Protein AF-A0A927Z6C4-F1 (afdb_mon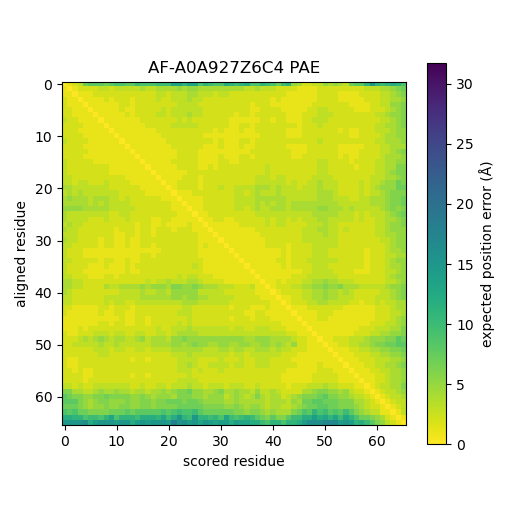omer)

Solvent-accessible surface area (backbone atoms only — not comparable to full-atom values): 3993 Å² total; per-residue (Å²): 104,47,79,45,69,52,52,84,88,40,44,66,61,52,35,55,48,35,56,74,75,32,59,79,92,72,30,70,50,58,71,58,50,50,51,45,46,73,74,38,17,92,49,20,39,33,33,23,44,84,84,68,48,80,76,48,73,52,71,53,85,87,70,96,72,133

Mean predicted aligned error: 2.82 Å

Foldseek 3Di:
DDKDFDAPVCLVVVQVVQVVVDPPVPRDHSVRSNCQCVPPSVQKMFDADPVRRTDDIDGDDDDPPD

Nearest PDB structures (foldseek):
  6mfd-assembly2_A  TM=9.677E-01  e=1.468E-03  Archangium violaceum
  2ree-assembly2_B  TM=9.582E-01  e=2.909E-03  Moorena producens 19L
  3d3s-assembly2_D  TM=8.746E-01  e=1.310E-02  Bordetella parapertussis 12822
  3d3s-assembly1_A  TM=8.375E-01  e=2.115E-02  Bordetella parapertussis 12822
  3d3s-assembly2_C  TM=8.171E-01  e=2.115E-02  Bordetella parapertussis 12822

Structure (mmCIF, N/CA/C/O backbone):
data_AF-A0A927Z6C4-F1
#
_entry.id   AF-A0A927Z6C4-F1
#
loop_
_atom_site.group_PDB
_atom_site.id
_atom_site.type_symbol
_atom_site.label_atom_id
_atom_site.label_alt_id
_atom_site.label_comp_id
_atom_site.label_asym_id
_atom_site.label_entity_id
_atom_site.label_seq_id
_atom_site.pdbx_PDB_ins_code
_atom_site.Cartn_x
_atom_site.Cartn_y
_atom_site.Cartn_z
_atom_site.occupancy
_atom_site.B_iso_or_equiv
_atom_site.auth_seq_id
_atom_site.auth_comp_id
_atom_site.auth_asym_id
_atom_site.auth_atom_id
_atom_site.pdbx_PDB_model_num
ATOM 1 N N . MET A 1 1 ? -7.255 -1.759 16.459 1.00 94.69 1 MET A N 1
ATOM 2 C CA . MET A 1 1 ? -6.595 -2.142 15.188 1.00 94.69 1 MET A CA 1
ATOM 3 C C . MET A 1 1 ? -7.660 -2.501 14.167 1.00 94.69 1 MET A C 1
ATOM 5 O O . MET A 1 1 ? -8.579 -3.231 14.522 1.00 94.69 1 MET A O 1
ATOM 9 N N . ASN A 1 2 ? -7.548 -1.987 12.944 1.00 97.19 2 ASN A N 1
ATOM 10 C CA . ASN A 1 2 ? -8.491 -2.218 11.848 1.00 97.19 2 ASN A CA 1
ATOM 11 C C . ASN A 1 2 ? -7.735 -2.638 10.580 1.00 97.19 2 ASN A C 1
ATOM 13 O O . ASN A 1 2 ? -6.704 -2.050 10.266 1.00 97.19 2 ASN A O 1
ATOM 17 N N . ILE A 1 3 ? -8.243 -3.641 9.862 1.00 97.81 3 ILE A N 1
ATOM 18 C CA . ILE A 1 3 ? -7.692 -4.070 8.573 1.00 97.81 3 ILE A CA 1
ATOM 19 C C . ILE A 1 3 ? -8.724 -3.760 7.497 1.00 97.81 3 ILE A C 1
ATOM 21 O O . ILE A 1 3 ? -9.866 -4.212 7.580 1.00 97.81 3 ILE A O 1
ATOM 25 N N . ARG A 1 4 ? -8.317 -3.014 6.472 1.00 97.31 4 ARG A N 1
ATOM 26 C CA . ARG A 1 4 ? -9.184 -2.658 5.344 1.00 97.31 4 ARG A CA 1
ATOM 27 C C . ARG A 1 4 ? -8.421 -2.669 4.030 1.00 97.31 4 ARG A C 1
ATOM 29 O O . ARG A 1 4 ? -7.193 -2.644 4.014 1.00 97.31 4 ARG A O 1
ATOM 36 N N . LYS A 1 5 ? -9.161 -2.680 2.925 1.00 97.50 5 LYS A N 1
ATOM 37 C CA . LYS A 1 5 ? -8.579 -2.487 1.598 1.00 97.50 5 LYS A CA 1
ATOM 38 C C . LYS A 1 5 ? -8.113 -1.043 1.420 1.00 97.50 5 LYS A C 1
ATOM 40 O O . LYS A 1 5 ? -8.723 -0.116 1.969 1.00 97.50 5 LYS A O 1
ATOM 45 N N . ALA A 1 6 ? -7.040 -0.872 0.658 1.00 97.00 6 ALA A N 1
ATOM 46 C CA . ALA A 1 6 ? -6.602 0.442 0.219 1.00 97.00 6 ALA A CA 1
ATOM 47 C C . ALA A 1 6 ? -7.575 1.017 -0.817 1.00 97.00 6 ALA A C 1
ATOM 49 O O . ALA A 1 6 ? -8.221 0.299 -1.578 1.00 97.00 6 ALA A O 1
ATOM 50 N N . SER A 1 7 ? -7.644 2.337 -0.853 1.00 96.50 7 SER A N 1
ATOM 51 C CA . SER A 1 7 ? -8.357 3.117 -1.853 1.00 96.50 7 SER A CA 1
ATOM 52 C C . SER A 1 7 ? -7.427 4.188 -2.411 1.00 96.50 7 SER A C 1
ATOM 54 O O . SER A 1 7 ? -6.360 4.450 -1.857 1.00 96.50 7 SER A O 1
ATOM 56 N N . MET A 1 8 ? -7.837 4.865 -3.483 1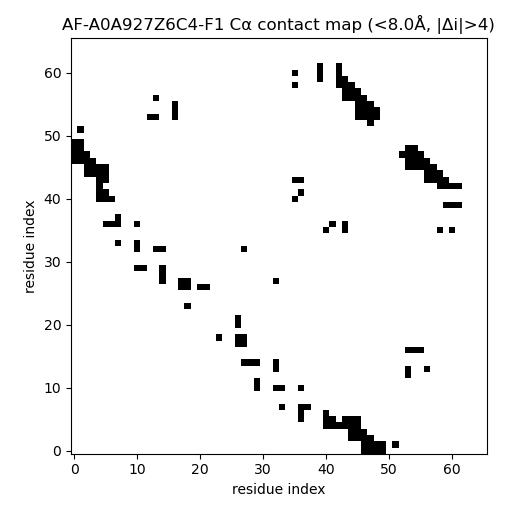.00 97.62 8 MET A N 1
ATOM 57 C CA . MET A 1 8 ? -7.014 5.939 -4.049 1.00 97.62 8 MET A CA 1
ATOM 58 C C . MET A 1 8 ? -6.814 7.119 -3.078 1.00 97.62 8 MET A C 1
ATOM 60 O O . MET A 1 8 ? -5.844 7.858 -3.202 1.00 97.62 8 MET A O 1
ATOM 64 N N . ALA A 1 9 ? -7.680 7.261 -2.067 1.00 97.19 9 ALA A N 1
ATOM 65 C CA . ALA A 1 9 ? -7.508 8.251 -1.005 1.00 97.19 9 ALA A CA 1
ATOM 66 C C . ALA A 1 9 ? -6.295 7.963 -0.096 1.00 97.19 9 ALA A C 1
ATOM 68 O O . ALA A 1 9 ? -5.836 8.857 0.607 1.00 97.19 9 ALA A O 1
ATOM 69 N N . ASP A 1 10 ? -5.764 6.738 -0.118 1.00 97.06 10 ASP A N 1
ATOM 70 C CA . ASP A 1 10 ? -4.647 6.309 0.728 1.00 97.06 10 ASP A CA 1
ATOM 71 C C . ASP A 1 10 ? -3.275 6.493 0.061 1.00 97.06 10 ASP A C 1
ATOM 73 O O . ASP A 1 10 ? -2.252 6.243 0.698 1.00 97.06 10 ASP A O 1
ATOM 77 N N . LEU A 1 11 ? -3.231 6.919 -1.208 1.00 97.75 11 LEU A N 1
ATOM 78 C CA . LEU A 1 11 ? -2.022 6.937 -2.038 1.00 97.75 11 LEU A CA 1
ATOM 79 C C . LEU A 1 11 ? -0.849 7.673 -1.374 1.00 97.75 11 LEU A C 1
ATOM 81 O O . LEU A 1 11 ? 0.252 7.130 -1.259 1.00 97.75 11 LEU A O 1
ATOM 85 N N . GLU A 1 12 ? -1.090 8.892 -0.895 1.00 97.62 12 GLU A N 1
ATOM 86 C CA . GLU A 1 12 ? -0.055 9.697 -0.242 1.00 97.62 12 GLU A CA 1
ATOM 87 C C . GLU A 1 12 ? 0.397 9.080 1.087 1.00 97.62 12 GLU A C 1
ATOM 89 O O . GLU A 1 12 ? 1.592 9.068 1.394 1.00 97.62 12 GLU A O 1
ATOM 94 N N . ALA A 1 13 ? -0.539 8.532 1.868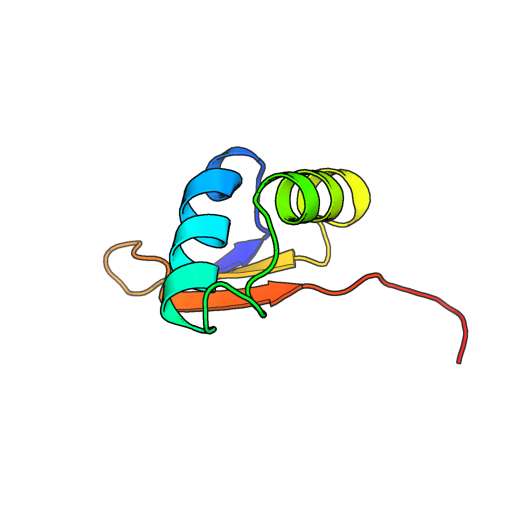 1.00 97.06 13 ALA A N 1
ATOM 95 C CA . ALA A 1 13 ? -0.241 7.914 3.158 1.00 97.06 13 ALA A CA 1
ATOM 96 C C . ALA A 1 13 ? 0.616 6.649 2.993 1.00 97.06 13 ALA A C 1
ATOM 98 O O . ALA A 1 13 ? 1.592 6.459 3.720 1.00 97.06 13 ALA A O 1
ATOM 99 N N . VAL A 1 14 ? 0.290 5.822 2.000 1.00 97.25 14 VAL A N 1
ATOM 100 C CA . VAL A 1 14 ? 1.030 4.613 1.625 1.00 97.25 14 VAL A CA 1
ATOM 101 C C . VAL A 1 14 ? 2.448 4.950 1.155 1.00 97.25 14 VAL A C 1
ATOM 103 O O . VAL A 1 14 ? 3.409 4.391 1.682 1.00 97.25 14 VAL A O 1
ATOM 106 N N . ALA A 1 15 ? 2.600 5.905 0.232 1.00 96.81 15 ALA A N 1
ATOM 107 C CA . ALA A 1 15 ? 3.915 6.318 -0.264 1.00 96.81 15 ALA A CA 1
ATOM 108 C C . ALA A 1 15 ? 4.783 6.943 0.845 1.00 96.81 15 ALA A C 1
ATOM 110 O O . ALA A 1 15 ? 5.991 6.713 0.914 1.00 96.81 15 ALA A O 1
ATOM 111 N N . SER A 1 16 ? 4.163 7.699 1.753 1.00 96.25 16 SER A N 1
ATOM 112 C CA . SER A 1 16 ? 4.855 8.285 2.905 1.00 96.25 16 SER A CA 1
ATOM 113 C C . SER A 1 16 ? 5.322 7.214 3.889 1.00 96.25 16 SER A C 1
ATOM 115 O O . SER A 1 16 ? 6.433 7.299 4.407 1.00 96.25 16 SER A O 1
ATOM 117 N N . MET A 1 17 ? 4.497 6.192 4.138 1.00 95.69 17 MET A N 1
ATOM 118 C CA . MET A 1 17 ? 4.871 5.063 4.986 1.00 95.69 17 MET A CA 1
ATOM 119 C C . MET A 1 17 ? 6.023 4.254 4.379 1.00 95.69 17 MET A C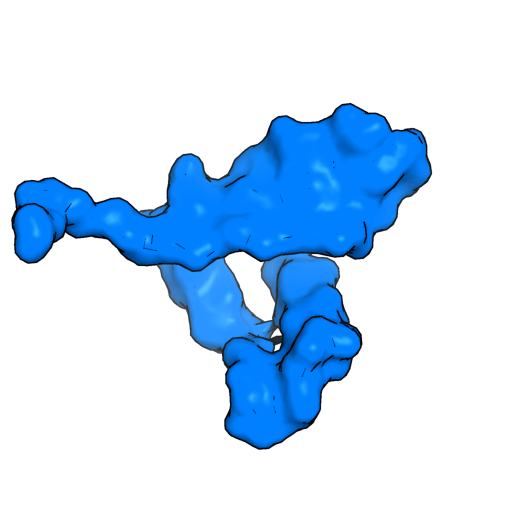 1
ATOM 121 O O . MET A 1 17 ? 6.939 3.883 5.105 1.00 95.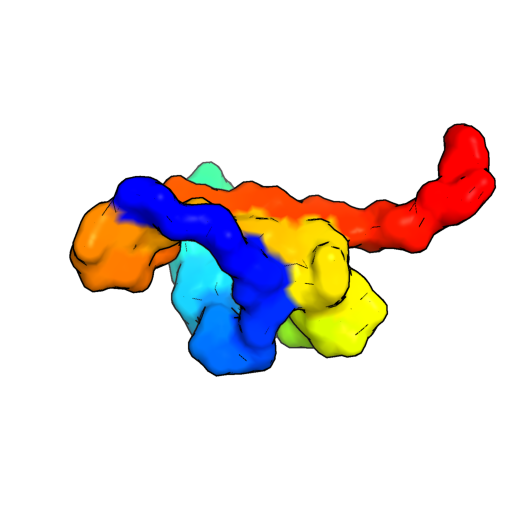69 17 MET A O 1
ATOM 125 N N . GLU A 1 18 ? 6.032 4.041 3.062 1.00 97.00 18 GLU A N 1
ATOM 126 C CA . GLU A 1 18 ? 7.123 3.337 2.373 1.00 97.00 18 GLU A CA 1
ATOM 127 C C . GLU A 1 18 ? 8.486 4.005 2.619 1.00 97.00 18 GLU A C 1
ATOM 129 O O . GLU A 1 18 ? 9.464 3.333 2.941 1.00 97.00 18 GLU A O 1
ATOM 134 N N . LEU A 1 19 ? 8.541 5.340 2.557 1.00 95.56 19 LEU A N 1
ATOM 135 C CA . LEU A 1 19 ? 9.757 6.117 2.832 1.00 95.56 19 LEU A CA 1
ATOM 136 C C . LEU A 1 19 ? 10.218 6.051 4.296 1.00 95.56 19 LEU A C 1
ATOM 138 O O . LEU A 1 19 ? 11.370 6.374 4.588 1.00 95.56 19 LEU A O 1
ATOM 142 N N . LEU A 1 20 ? 9.334 5.666 5.222 1.00 95.31 20 LEU A N 1
ATOM 143 C CA . LEU A 1 20 ? 9.695 5.395 6.616 1.00 95.31 20 LEU A CA 1
ATOM 144 C C . LEU A 1 20 ? 10.226 3.968 6.799 1.00 95.31 20 LEU A C 1
ATOM 146 O O . LEU A 1 20 ? 11.006 3.725 7.719 1.00 95.31 20 LEU A O 1
ATOM 150 N N . CYS A 1 21 ? 9.792 3.032 5.953 1.00 95.25 21 CYS A N 1
ATOM 151 C CA . CYS A 1 21 ? 10.151 1.619 6.034 1.00 95.25 21 CYS A CA 1
ATOM 152 C C . CYS A 1 21 ? 11.443 1.281 5.281 1.00 95.25 21 CYS A C 1
ATOM 154 O O . CYS A 1 21 ? 12.178 0.396 5.719 1.00 95.25 21 CYS A O 1
ATOM 156 N N . PHE A 1 22 ? 11.734 1.982 4.183 1.00 95.38 22 PHE A N 1
ATOM 157 C CA . PHE A 1 22 ? 12.859 1.684 3.300 1.0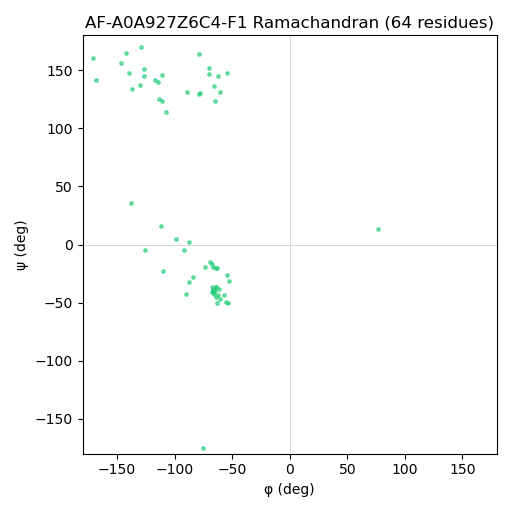0 95.38 22 PHE A CA 1
ATOM 158 C C . PHE A 1 22 ? 13.759 2.903 3.067 1.00 95.38 22 PHE A C 1
ATOM 160 O O . PHE A 1 22 ? 13.288 4.045 3.061 1.00 95.38 22 PHE A O 1
ATOM 167 N N . PRO A 1 23 ? 15.064 2.696 2.806 1.00 96.50 23 PRO A N 1
ATOM 168 C CA . PRO A 1 23 ? 15.917 3.744 2.262 1.00 96.50 23 PRO A CA 1
ATOM 169 C C . PRO A 1 23 ? 15.320 4.324 0.974 1.00 96.50 23 PRO A C 1
ATOM 171 O O . PRO A 1 23 ? 14.749 3.599 0.165 1.00 96.50 23 PRO A O 1
ATOM 174 N N . LYS A 1 24 ? 15.532 5.620 0.711 1.00 93.50 24 LYS A N 1
ATOM 175 C CA . LYS A 1 24 ? 14.987 6.300 -0.483 1.00 93.50 24 LYS A CA 1
ATOM 176 C C . LYS A 1 24 ? 15.317 5.597 -1.811 1.00 93.50 24 LYS A C 1
ATOM 178 O O . LYS A 1 24 ? 14.549 5.708 -2.756 1.00 93.50 24 LYS A O 1
ATOM 183 N N . ALA A 1 25 ? 16.466 4.925 -1.895 1.00 95.88 25 ALA A N 1
ATOM 184 C CA . ALA A 1 25 ? 16.880 4.195 -3.093 1.00 95.88 25 ALA A CA 1
ATOM 185 C C . ALA A 1 25 ? 16.101 2.882 -3.322 1.00 95.88 25 ALA A C 1
ATOM 187 O O . ALA A 1 25 ? 16.101 2.378 -4.440 1.00 95.88 25 ALA A O 1
ATOM 188 N N . GLU A 1 26 ? 15.465 2.339 -2.283 1.00 95.50 26 GLU A N 1
ATOM 189 C CA . GLU A 1 26 ? 14.727 1.067 -2.300 1.00 95.50 26 GLU A CA 1
ATOM 190 C C . GLU A 1 26 ? 13.210 1.267 -2.181 1.00 95.50 26 GLU A C 1
ATOM 192 O O . GLU A 1 26 ? 12.444 0.408 -2.609 1.00 95.50 26 GLU A O 1
ATOM 197 N N . ALA A 1 27 ? 12.775 2.400 -1.623 1.00 96.56 27 ALA A N 1
ATOM 198 C CA . ALA A 1 27 ? 11.368 2.741 -1.472 1.00 96.56 27 ALA A CA 1
ATOM 199 C C . ALA A 1 27 ? 10.659 2.826 -2.832 1.00 96.56 27 ALA A C 1
ATOM 201 O O . ALA A 1 27 ? 11.115 3.515 -3.752 1.00 96.56 27 ALA A O 1
ATOM 202 N N . ALA A 1 28 ? 9.505 2.167 -2.943 1.00 96.62 28 ALA A N 1
ATOM 203 C CA . ALA A 1 28 ? 8.650 2.307 -4.112 1.00 96.62 28 ALA A CA 1
ATOM 204 C C . ALA A 1 28 ? 8.152 3.757 -4.281 1.00 96.62 28 ALA A C 1
ATOM 206 O O . ALA A 1 28 ? 7.889 4.472 -3.312 1.00 96.62 28 ALA A O 1
ATOM 207 N N . THR A 1 29 ? 8.007 4.195 -5.535 1.00 96.56 29 THR A N 1
ATOM 208 C CA . THR A 1 29 ? 7.542 5.553 -5.848 1.00 96.56 29 THR A CA 1
ATOM 209 C C . THR A 1 29 ? 6.027 5.687 -5.703 1.00 96.56 29 THR A C 1
ATOM 211 O O . THR A 1 29 ? 5.290 4.695 -5.693 1.00 96.56 29 THR A O 1
ATOM 214 N N . ILE A 1 30 ? 5.543 6.930 -5.637 1.00 97.50 30 ILE A N 1
ATOM 215 C CA . ILE A 1 30 ? 4.105 7.212 -5.583 1.00 97.50 30 ILE A CA 1
ATOM 216 C C . ILE A 1 30 ? 3.384 6.712 -6.842 1.00 97.50 30 ILE A C 1
ATOM 218 O O . ILE A 1 30 ? 2.323 6.111 -6.729 1.00 97.50 30 ILE A O 1
ATOM 222 N N . GLU A 1 31 ? 3.996 6.841 -8.022 1.00 97.81 31 GLU A N 1
ATOM 223 C CA . GLU A 1 31 ? 3.435 6.354 -9.289 1.00 97.81 31 GLU A CA 1
ATOM 224 C C . GLU A 1 31 ? 3.309 4.825 -9.291 1.00 97.81 31 GLU A C 1
ATOM 226 O O . GLU A 1 31 ? 2.330 4.272 -9.792 1.00 97.81 31 GLU A O 1
ATOM 231 N N . SER A 1 32 ? 4.273 4.122 -8.681 1.00 96.44 32 SER A N 1
ATOM 232 C CA . SER A 1 32 ? 4.163 2.676 -8.476 1.00 96.44 32 SER A CA 1
ATOM 233 C C . SER A 1 32 ? 2.939 2.353 -7.616 1.00 96.44 32 SER A C 1
ATOM 235 O O . SER A 1 32 ? 2.163 1.476 -7.978 1.00 96.44 32 SER A O 1
ATOM 237 N N . PHE A 1 33 ? 2.720 3.047 -6.497 1.00 97.31 33 PHE A N 1
ATOM 238 C CA . PHE A 1 33 ? 1.553 2.781 -5.649 1.00 97.31 33 PHE A CA 1
ATOM 239 C C . PHE A 1 33 ? 0.221 3.146 -6.303 1.00 97.31 33 PHE A C 1
ATOM 241 O O . PHE A 1 33 ? 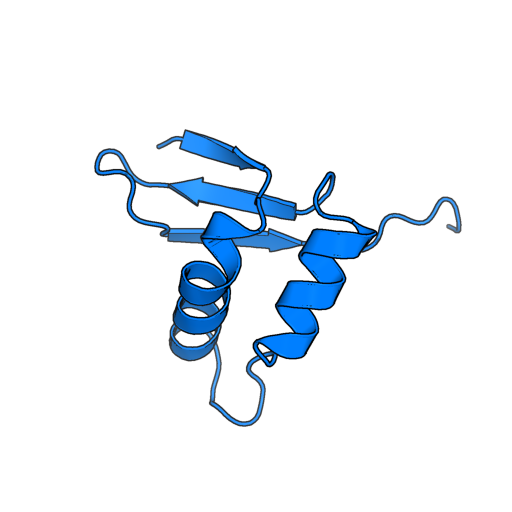-0.739 2.393 -6.143 1.00 97.31 33 PHE A O 1
ATOM 248 N N . GLU A 1 34 ? 0.170 4.223 -7.085 1.00 97.88 34 GLU A N 1
ATOM 249 C CA . GLU A 1 34 ? -1.007 4.591 -7.876 1.00 97.88 34 GLU A CA 1
ATOM 250 C C . GLU A 1 34 ? -1.420 3.433 -8.794 1.00 97.88 34 GLU A C 1
ATOM 252 O O . GLU A 1 34 ? -2.570 2.990 -8.764 1.00 97.88 34 GLU A O 1
ATOM 257 N N . GLN A 1 35 ? -0.461 2.864 -9.533 1.00 96.69 35 GLN A N 1
ATOM 258 C CA . GLN A 1 35 ? -0.707 1.714 -10.405 1.00 96.69 35 GLN A CA 1
ATOM 259 C C . GLN A 1 35 ? -1.166 0.478 -9.625 1.00 96.69 35 GLN A C 1
ATOM 261 O O . GLN A 1 35 ? -2.106 -0.196 -10.041 1.00 96.69 35 GLN A O 1
ATOM 266 N N . ARG A 1 36 ? -0.541 0.175 -8.482 1.00 96.31 36 ARG A N 1
ATOM 267 C CA . ARG A 1 36 ? -0.912 -0.995 -7.668 1.00 96.31 36 ARG A CA 1
ATOM 268 C C . ARG A 1 36 ? -2.334 -0.887 -7.123 1.00 96.31 36 ARG A C 1
ATOM 270 O O . ARG A 1 36 ? -3.092 -1.848 -7.216 1.00 96.31 36 ARG A O 1
ATOM 277 N N . ILE A 1 37 ? -2.710 0.281 -6.599 1.00 96.69 37 ILE A N 1
ATOM 278 C CA . ILE A 1 37 ? -4.063 0.531 -6.082 1.00 96.69 37 ILE A CA 1
ATOM 279 C C . ILE A 1 37 ? -5.084 0.500 -7.227 1.00 96.69 37 ILE A C 1
ATOM 281 O O . ILE A 1 37 ? -6.151 -0.090 -7.071 1.00 96.69 37 ILE A O 1
ATOM 285 N N . ALA A 1 38 ? -4.756 1.079 -8.387 1.00 95.88 38 ALA A N 1
ATOM 286 C CA . ALA A 1 38 ? -5.645 1.097 -9.547 1.00 95.88 38 ALA A CA 1
ATOM 287 C C . ALA A 1 38 ? -5.880 -0.295 -10.159 1.00 95.88 38 ALA A C 1
ATOM 289 O O . ALA A 1 38 ? -6.995 -0.593 -10.579 1.00 95.88 38 ALA A O 1
ATOM 290 N N . VAL A 1 39 ? -4.843 -1.136 -10.233 1.00 93.75 39 VAL A N 1
ATOM 291 C CA . VAL A 1 39 ? -4.906 -2.433 -10.930 1.00 93.75 39 VAL A CA 1
ATOM 292 C C . VAL A 1 39 ? -5.348 -3.564 -10.005 1.00 93.75 39 VAL A C 1
ATOM 294 O O . VAL A 1 39 ? -6.151 -4.399 -10.408 1.00 93.75 39 VAL A O 1
ATOM 297 N N . PHE A 1 40 ? -4.833 -3.613 -8.775 1.00 92.12 40 PHE A N 1
ATOM 298 C CA . PHE A 1 40 ? -5.085 -4.714 -7.841 1.00 92.12 40 PHE A CA 1
ATOM 299 C C . PHE A 1 40 ? -5.353 -4.229 -6.410 1.00 92.12 40 PHE A C 1
ATOM 301 O O . PHE A 1 40 ? -5.006 -4.900 -5.439 1.00 92.12 40 PHE A O 1
ATOM 308 N N . GLY A 1 41 ? -6.031 -3.085 -6.258 1.00 92.88 41 GLY A N 1
ATOM 309 C CA . GLY A 1 41 ? -6.435 -2.547 -4.952 1.00 92.88 41 GLY A CA 1
ATOM 310 C C . GLY A 1 41 ? -7.247 -3.526 -4.094 1.00 92.88 41 GLY A C 1
ATOM 311 O O . GLY A 1 41 ? -7.167 -3.491 -2.868 1.00 92.88 41 GLY A O 1
ATOM 312 N N . ASP A 1 42 ? -7.947 -4.479 -4.718 1.00 93.06 42 ASP A N 1
ATOM 313 C CA . ASP A 1 42 ? -8.647 -5.561 -4.018 1.00 93.06 42 ASP A CA 1
ATOM 314 C C . ASP A 1 42 ? -7.730 -6.521 -3.244 1.00 93.06 42 ASP A C 1
ATOM 316 O O . ASP A 1 42 ? -8.185 -7.186 -2.309 1.00 93.06 42 ASP A O 1
ATOM 320 N N . SER A 1 43 ? -6.448 -6.557 -3.599 1.00 95.19 43 SER A N 1
ATOM 321 C CA . SER A 1 43 ? -5.390 -7.348 -2.961 1.00 95.19 43 SER A CA 1
ATOM 322 C C . SER A 1 43 ? -4.375 -6.463 -2.231 1.00 95.19 43 SER A C 1
ATOM 324 O O . SER A 1 43 ? -3.285 -6.914 -1.875 1.00 95.19 43 SER A O 1
ATOM 326 N N . PHE A 1 44 ? -4.741 -5.204 -1.986 1.00 97.19 44 PHE A N 1
ATOM 327 C CA . PHE A 1 44 ? -3.965 -4.238 -1.224 1.00 97.19 44 PHE A CA 1
ATOM 328 C C . PHE A 1 44 ? -4.636 -4.007 0.131 1.00 97.19 44 PHE A C 1
ATOM 330 O O . PHE A 1 44 ? -5.727 -3.445 0.214 1.00 97.19 44 PHE A O 1
ATOM 337 N N . TRP A 1 45 ? -3.964 -4.407 1.206 1.00 97.81 45 TRP A N 1
ATOM 338 C CA . TRP A 1 45 ? -4.473 -4.323 2.570 1.00 97.81 45 TRP A CA 1
ATOM 339 C C . TRP A 1 45 ? -3.663 -3.348 3.414 1.00 97.81 45 TRP A C 1
ATOM 341 O O . TRP A 1 45 ? -2.434 -3.316 3.350 1.00 97.81 45 TRP A O 1
ATOM 351 N N . LEU A 1 46 ? -4.375 -2.585 4.234 1.00 98.00 46 LEU A N 1
ATOM 352 C CA . LEU A 1 46 ? -3.849 -1.603 5.170 1.00 98.00 46 LEU A CA 1
ATOM 353 C C . LEU A 1 46 ? -4.201 -2.022 6.597 1.00 98.00 46 LEU A C 1
ATOM 355 O O . LEU A 1 46 ? -5.304 -2.512 6.846 1.00 98.00 46 LEU A O 1
ATOM 359 N N . LEU A 1 47 ? -3.271 -1.803 7.524 1.00 98.25 47 LEU A N 1
ATOM 360 C CA . LEU A 1 47 ? -3.476 -1.948 8.960 1.00 98.25 47 LEU A CA 1
ATOM 361 C C . LEU A 1 47 ? -3.443 -0.567 9.614 1.00 98.25 47 LEU A C 1
ATOM 363 O O . LEU A 1 47 ? -2.448 0.152 9.519 1.00 98.25 47 LEU A O 1
ATOM 367 N N . GLU A 1 48 ? -4.512 -0.235 10.324 1.00 97.88 48 GLU A N 1
ATOM 368 C CA . GLU A 1 48 ? -4.652 1.000 11.090 1.00 97.88 48 GLU A CA 1
ATOM 369 C C . GLU A 1 48 ? -4.651 0.710 12.594 1.00 97.88 48 GLU A C 1
ATOM 371 O O . GLU A 1 48 ? -5.167 -0.318 13.059 1.00 97.88 48 GLU A O 1
ATOM 376 N N . ASP A 1 49 ? -4.091 1.633 13.374 1.00 96.56 49 ASP A N 1
ATOM 377 C CA . ASP A 1 49 ? -4.249 1.635 14.826 1.00 96.56 49 ASP A CA 1
ATOM 378 C C . ASP A 1 49 ? -5.652 2.122 15.249 1.00 96.56 49 ASP A C 1
ATOM 380 O O . ASP A 1 49 ? -6.549 2.327 14.434 1.00 96.56 49 ASP A O 1
ATOM 384 N N . GLU A 1 50 ? -5.883 2.255 16.554 1.00 95.69 50 GLU A N 1
ATOM 385 C CA . GLU A 1 50 ? -7.181 2.683 17.097 1.00 95.69 50 GLU A CA 1
ATOM 386 C C . GLU A 1 50 ? -7.519 4.156 16.810 1.00 95.69 50 GLU A C 1
ATOM 388 O O . GLU A 1 50 ? -8.679 4.543 16.922 1.00 95.69 50 GLU A O 1
ATOM 393 N N . ASN A 1 51 ? -6.535 4.959 16.395 1.00 95.50 51 ASN A N 1
ATOM 394 C CA . ASN A 1 51 ? -6.692 6.371 16.050 1.00 95.50 51 ASN A CA 1
ATOM 395 C C . ASN A 1 51 ? -6.819 6.596 14.533 1.00 95.50 51 ASN A C 1
ATOM 397 O O . ASN A 1 51 ? -6.833 7.742 14.085 1.00 95.50 51 ASN A O 1
ATOM 401 N N . GLY A 1 52 ? -6.880 5.524 13.734 1.00 92.44 52 GLY A N 1
ATOM 402 C CA . GLY A 1 52 ? -6.928 5.603 12.273 1.00 92.44 52 GLY A CA 1
ATOM 403 C C . GLY A 1 52 ? -5.578 5.920 11.626 1.00 92.44 52 GLY A C 1
ATOM 404 O O . GLY A 1 52 ? -5.526 6.257 10.445 1.00 92.44 52 GLY A O 1
ATOM 405 N N . ARG A 1 53 ? -4.466 5.825 12.366 1.00 94.25 53 ARG A N 1
ATOM 406 C CA . ARG A 1 53 ? -3.132 5.982 11.783 1.00 94.25 53 ARG A CA 1
ATOM 407 C C . ARG A 1 53 ? -2.750 4.698 11.054 1.00 94.25 53 ARG A C 1
ATOM 409 O O . ARG A 1 53 ? -2.776 3.617 11.642 1.00 94.25 53 ARG A O 1
ATOM 416 N N . LEU A 1 54 ? -2.302 4.836 9.809 1.00 96.88 54 LEU A N 1
ATOM 417 C CA . LEU A 1 54 ? -1.711 3.742 9.045 1.00 96.88 54 LEU A CA 1
ATOM 418 C C . LEU A 1 54 ? -0.397 3.278 9.700 1.00 96.88 54 LEU A C 1
ATOM 420 O O . LEU A 1 54 ? 0.519 4.077 9.916 1.00 96.88 54 LEU A O 1
ATOM 424 N N . ILE A 1 55 ? -0.318 1.991 10.036 1.00 96.75 55 ILE A N 1
ATOM 425 C CA . ILE A 1 55 ? 0.836 1.374 10.714 1.00 96.75 55 ILE A CA 1
ATOM 426 C C . ILE A 1 55 ? 1.402 0.161 9.971 1.00 96.75 55 ILE A C 1
ATOM 428 O O . ILE A 1 55 ? 2.420 -0.388 10.385 1.00 96.75 55 ILE A O 1
ATOM 432 N N . GLY A 1 56 ? 0.764 -0.266 8.884 1.00 96.94 56 GLY A N 1
ATOM 433 C CA . GLY A 1 56 ? 1.285 -1.326 8.038 1.00 96.94 56 GLY A CA 1
ATOM 434 C C . GLY A 1 56 ? 0.489 -1.483 6.754 1.00 96.94 56 GLY A C 1
ATOM 435 O O . GLY A 1 56 ? -0.660 -1.051 6.657 1.00 96.94 56 GLY A O 1
ATOM 436 N N . MET A 1 57 ? 1.106 -2.129 5.772 1.00 97.00 57 MET A N 1
ATOM 437 C CA . MET A 1 57 ? 0.445 -2.526 4.537 1.00 97.00 57 MET A CA 1
ATOM 438 C C . MET A 1 57 ? 1.008 -3.834 4.003 1.00 97.00 57 MET A C 1
ATOM 440 O O . MET A 1 57 ? 2.167 -4.168 4.240 1.00 97.00 57 MET A O 1
ATOM 444 N N . ILE A 1 58 ? 0.196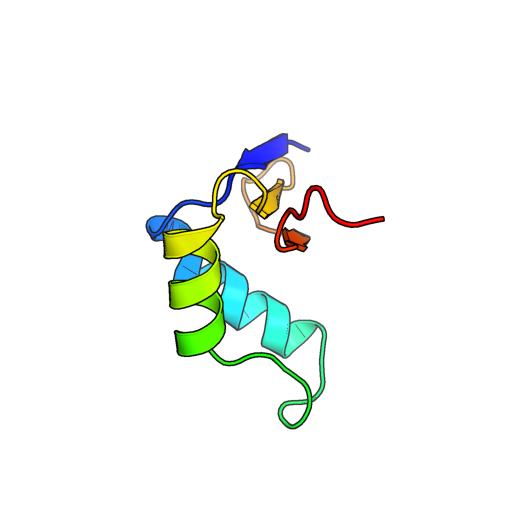 -4.526 3.215 1.00 96.12 58 ILE A N 1
ATOM 445 C CA . ILE A 1 58 ? 0.631 -5.607 2.340 1.00 96.12 58 ILE A CA 1
ATOM 446 C C . ILE A 1 58 ? -0.073 -5.446 0.994 1.00 96.12 58 ILE A C 1
ATOM 448 O O . ILE A 1 58 ? -1.271 -5.179 0.932 1.00 96.12 58 ILE A O 1
ATOM 452 N N . ASN A 1 59 ? 0.679 -5.567 -0.092 1.00 95.06 59 ASN A N 1
ATOM 453 C CA . ASN A 1 59 ? 0.153 -5.509 -1.449 1.00 95.06 59 ASN A CA 1
ATOM 454 C C . ASN A 1 59 ? 0.857 -6.556 -2.305 1.00 95.06 59 ASN A C 1
ATOM 456 O O . ASN A 1 59 ? 2.031 -6.853 -2.086 1.00 95.06 59 ASN A O 1
ATOM 460 N N . GLY A 1 60 ? 0.138 -7.107 -3.274 1.00 90.81 60 GLY A N 1
ATOM 461 C CA . GLY A 1 60 ? 0.686 -8.070 -4.212 1.00 90.81 60 GLY A CA 1
ATOM 462 C C . GLY A 1 60 ? -0.271 -8.294 -5.368 1.00 90.81 60 GLY A C 1
ATOM 463 O O . GLY A 1 60 ? -1.488 -8.317 -5.178 1.00 90.81 60 GLY A O 1
ATOM 464 N N . MET A 1 61 ? 0.293 -8.442 -6.563 1.00 87.12 61 MET A N 1
ATOM 465 C CA . MET A 1 61 ? -0.467 -8.883 -7.723 1.00 87.12 61 MET A CA 1
ATOM 466 C C . MET A 1 61 ? -0.926 -10.322 -7.486 1.00 87.12 61 MET A C 1
ATOM 468 O O . MET A 1 61 ? -0.150 -11.155 -7.020 1.00 87.12 61 MET A O 1
ATOM 472 N N . VAL A 1 62 ? -2.183 -10.604 -7.810 1.00 88.00 62 VAL A N 1
ATOM 473 C CA . VAL A 1 62 ? -2.714 -11.966 -7.789 1.00 88.00 62 VAL A CA 1
ATOM 474 C C . VAL A 1 62 ? -2.479 -12.581 -9.155 1.00 88.00 62 VAL A C 1
ATOM 476 O O . VAL A 1 62 ? -2.794 -11.971 -10.175 1.00 88.00 62 VAL A O 1
ATOM 479 N N . THR A 1 63 ? -1.925 -13.784 -9.157 1.00 86.31 63 THR A N 1
ATOM 480 C CA . THR A 1 63 ? -1.814 -14.624 -10.342 1.00 86.31 63 THR A CA 1
ATOM 481 C C . THR A 1 63 ? -2.409 -15.988 -10.021 1.00 86.31 63 THR A C 1
ATOM 483 O O . THR A 1 63 ? -2.292 -16.46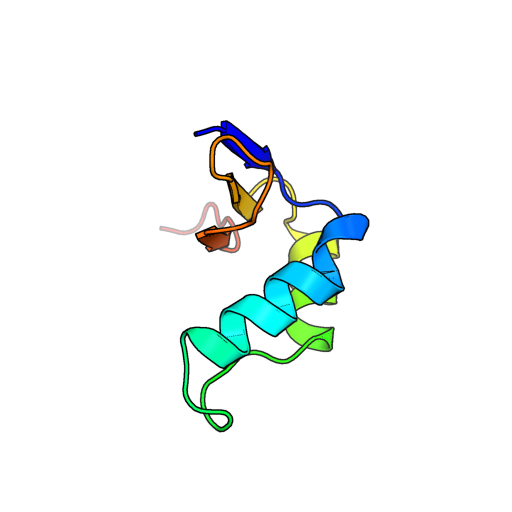4 -8.891 1.00 86.31 63 THR A O 1
ATOM 486 N N . ASP A 1 64 ? -3.053 -16.594 -11.014 1.00 88.25 64 ASP A N 1
ATOM 487 C CA . ASP A 1 64 ? -3.480 -17.996 -10.966 1.00 88.25 64 ASP A CA 1
ATOM 488 C C . ASP A 1 64 ? -2.363 -18.938 -11.467 1.00 88.25 64 ASP A C 1
ATOM 490 O O . ASP A 1 64 ? -2.556 -20.152 -11.564 1.00 88.25 64 ASP A O 1
ATOM 494 N N . GLU A 1 65 ? -1.194 -18.385 -11.811 1.00 83.94 65 GLU A N 1
ATOM 495 C CA . GLU A 1 65 ? -0.004 -19.148 -12.180 1.00 83.94 65 GLU A CA 1
ATOM 496 C C . GLU A 1 65 ? 0.706 -19.684 -10.916 1.00 83.94 65 GLU A C 1
ATOM 498 O O . GLU A 1 65 ? 0.935 -18.904 -9.986 1.00 83.94 65 GLU A O 1
ATOM 503 N N . PRO A 1 66 ? 1.035 -20.993 -10.855 1.00 75.69 66 PRO A N 1
ATOM 504 C CA . PRO A 1 66 ? 1.740 -21.601 -9.723 1.00 75.69 66 PRO A CA 1
ATOM 505 C C . PRO A 1 66 ? 3.178 -21.108 -9.526 1.00 75.69 66 PRO A C 1
ATOM 507 O O . PRO A 1 66 ? 3.861 -20.835 -10.541 1.00 75.69 66 PRO A O 1
#

Sequence (66 aa):
MNIRKASMADLEAVASMELLCFPKAEAATIESFEQRIAVFGDSFWLLEDENGRLIGMINGMVTDEP

Radius of gyration: 12.06 Å; Cα contacts (8 Å, |Δi|>4): 92; chains: 1; bounding box: 26×31×29 Å

pLDDT: mean 95.15, std 3.81, range [75.69, 98.25]

Secondary structure (DSSP, 8-state):
-EEEE--GGGHHHHHHHHHHHS-TTTSPPHHHHHHHHHHHGGGEEEEE-TTS-EEEEEE----S--